Protein AF-A0A1F9DVW4-F1 (afdb_monomer_lite)

pLDDT: mean 85.56, std 10.9, range [47.47, 97.38]

Radius of gyration: 18.08 Å; chains: 1; bounding box: 35×40×43 Å

Structure (mmCIF, N/CA/C/O backbone):
data_AF-A0A1F9DVW4-F1
#
_entry.id   AF-A0A1F9DVW4-F1
#
loop_
_atom_site.group_PDB
_atom_site.id
_atom_site.type_symbol
_atom_site.label_atom_id
_atom_site.label_alt_id
_atom_site.label_comp_id
_atom_site.label_asym_id
_atom_site.label_entity_id
_atom_site.label_seq_id
_atom_site.pdbx_PDB_ins_code
_atom_site.Cartn_x
_atom_site.Cartn_y
_atom_site.Cartn_z
_atom_site.occupancy
_atom_site.B_iso_or_equiv
_atom_site.auth_seq_id
_atom_site.auth_comp_id
_atom_site.auth_asym_id
_atom_site.auth_atom_id
_atom_site.pdbx_PDB_model_num
ATOM 1 N N . MET A 1 1 ? -2.271 7.582 -12.677 1.00 71.50 1 MET A N 1
ATOM 2 C CA . MET A 1 1 ? -0.980 7.091 -12.151 1.00 71.50 1 MET A CA 1
ATOM 3 C C . MET A 1 1 ? -0.295 6.350 -13.281 1.00 71.50 1 MET A C 1
ATOM 5 O O . MET A 1 1 ? -0.954 5.525 -13.894 1.00 71.50 1 MET A O 1
ATOM 9 N N . GLU A 1 2 ? 0.966 6.657 -13.580 1.00 86.50 2 GLU A N 1
ATOM 10 C CA . GLU A 1 2 ? 1.700 6.020 -14.681 1.00 86.50 2 GLU A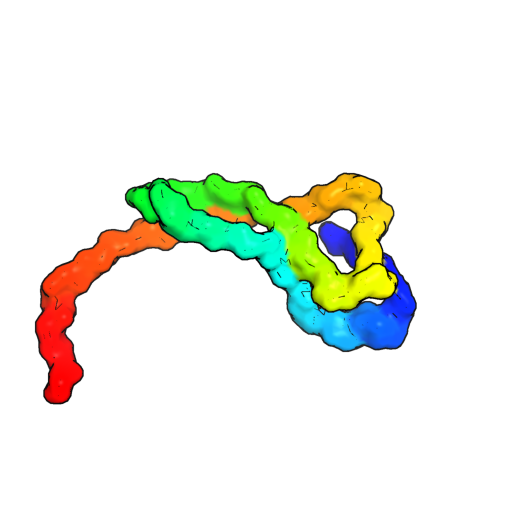 CA 1
ATOM 11 C C . GLU A 1 2 ? 3.110 5.634 -14.227 1.00 86.50 2 GLU A C 1
ATOM 13 O O . GLU A 1 2 ? 3.838 6.451 -13.654 1.00 86.50 2 GLU A O 1
ATOM 18 N N . ILE A 1 3 ? 3.493 4.389 -14.498 1.00 87.44 3 ILE A N 1
ATOM 19 C CA . ILE A 1 3 ? 4.847 3.880 -14.275 1.00 87.44 3 ILE A CA 1
ATOM 20 C C . ILE A 1 3 ? 5.590 3.793 -15.607 1.00 87.44 3 ILE A C 1
ATOM 22 O O . ILE A 1 3 ? 4.994 3.539 -16.652 1.00 87.44 3 ILE A O 1
ATOM 26 N N . VAL A 1 4 ? 6.897 4.022 -15.567 1.00 90.38 4 VAL A N 1
ATOM 27 C CA . VAL A 1 4 ? 7.784 3.948 -16.729 1.00 90.38 4 VAL A CA 1
ATOM 28 C C . VAL A 1 4 ? 8.944 3.016 -16.424 1.00 90.38 4 VAL A C 1
ATOM 30 O O . VAL A 1 4 ? 9.458 2.981 -15.310 1.00 90.38 4 VAL A O 1
ATOM 33 N N . GLY A 1 5 ? 9.361 2.249 -17.420 1.00 88.62 5 GLY A N 1
ATOM 34 C CA . GLY A 1 5 ? 10.381 1.225 -17.270 1.00 88.62 5 GLY A CA 1
ATOM 35 C C . GLY A 1 5 ? 10.624 0.520 -18.594 1.00 88.62 5 GLY A C 1
ATOM 36 O O . GLY A 1 5 ? 10.027 0.858 -19.619 1.00 88.62 5 GLY A O 1
ATOM 37 N N . ARG A 1 6 ? 11.514 -0.472 -18.586 1.00 90.69 6 ARG A N 1
ATOM 38 C CA . ARG A 1 6 ? 11.741 -1.309 -19.769 1.00 90.69 6 ARG A CA 1
ATOM 39 C C . ARG A 1 6 ? 10.466 -2.088 -20.082 1.00 90.69 6 ARG A C 1
ATOM 41 O O . ARG A 1 6 ? 9.871 -2.661 -19.177 1.00 90.69 6 ARG A O 1
ATOM 48 N N . SER A 1 7 ? 10.086 -2.155 -21.358 1.00 90.56 7 SER A N 1
ATOM 49 C CA . SER A 1 7 ? 8.836 -2.805 -21.780 1.00 90.56 7 SER A CA 1
ATOM 50 C C . SER A 1 7 ? 8.708 -4.242 -21.265 1.00 90.56 7 SER A C 1
ATOM 52 O O . SER A 1 7 ? 7.654 -4.588 -20.751 1.00 90.56 7 SER A O 1
ATOM 54 N N . ILE A 1 8 ? 9.790 -5.030 -21.310 1.00 89.81 8 ILE A N 1
ATOM 55 C CA . ILE A 1 8 ? 9.795 -6.407 -20.792 1.00 89.81 8 ILE A CA 1
ATOM 56 C C . ILE A 1 8 ? 9.488 -6.476 -19.289 1.00 89.81 8 ILE A C 1
ATOM 58 O O . ILE A 1 8 ? 8.733 -7.333 -18.868 1.00 89.81 8 ILE A O 1
ATOM 62 N N . VAL A 1 9 ? 9.995 -5.528 -18.494 1.00 87.38 9 VAL A N 1
ATOM 63 C CA . VAL A 1 9 ? 9.735 -5.476 -17.047 1.00 87.38 9 VAL A CA 1
ATOM 64 C C . VAL A 1 9 ? 8.295 -5.045 -16.785 1.00 87.38 9 VAL A C 1
ATOM 66 O O . VAL A 1 9 ? 7.636 -5.605 -15.923 1.00 87.38 9 VAL A O 1
ATOM 69 N N . LEU A 1 10 ? 7.779 -4.072 -17.548 1.00 89.50 10 LEU A N 1
ATOM 70 C CA . LEU A 1 10 ? 6.400 -3.593 -17.400 1.00 89.50 10 LEU A CA 1
ATOM 71 C C . LEU A 1 10 ? 5.350 -4.659 -17.748 1.00 89.50 10 LEU A C 1
ATOM 73 O O . LEU A 1 10 ? 4.251 -4.596 -17.206 1.00 89.50 10 LEU A O 1
ATOM 77 N N . GLN A 1 11 ? 5.672 -5.614 -18.627 1.00 89.12 11 GLN A N 1
ATOM 78 C CA . GLN A 1 11 ? 4.779 -6.731 -18.965 1.00 89.12 11 GLN A CA 1
ATOM 79 C C . GLN A 1 11 ? 4.543 -7.674 -17.777 1.00 89.12 11 GLN A C 1
ATOM 81 O O . GLN A 1 11 ? 3.465 -8.254 -17.677 1.00 89.12 11 GLN A O 1
ATOM 86 N N . ASP A 1 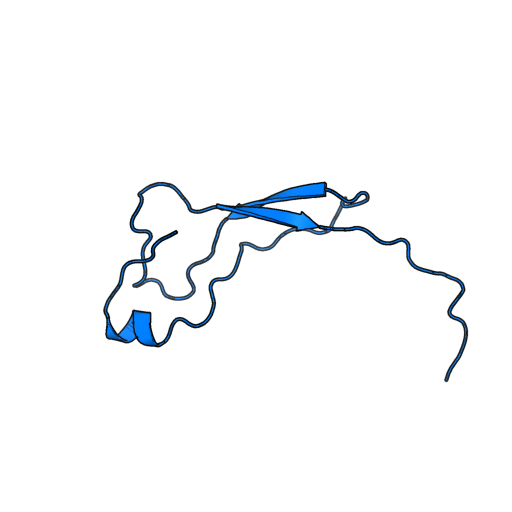12 ? 5.505 -7.763 -16.858 1.00 88.56 12 ASP A N 1
ATOM 87 C CA . ASP A 1 12 ? 5.441 -8.653 -15.696 1.00 88.56 12 ASP A CA 1
ATOM 88 C C . ASP A 1 12 ? 4.828 -7.975 -14.454 1.00 88.56 12 ASP A C 1
ATOM 90 O O . ASP A 1 12 ? 4.585 -8.620 -13.431 1.00 88.56 12 ASP A O 1
ATOM 94 N N . VAL A 1 13 ? 4.550 -6.666 -14.508 1.00 86.69 13 VAL A N 1
ATOM 95 C CA . VAL A 1 13 ? 3.969 -5.928 -13.376 1.00 86.69 13 VAL A CA 1
ATOM 96 C C . VAL A 1 13 ? 2.471 -6.192 -13.290 1.00 86.69 13 VAL A C 1
ATOM 98 O O . VAL A 1 13 ? 1.666 -5.538 -13.949 1.00 86.69 13 VAL A O 1
ATOM 101 N N . THR A 1 14 ? 2.078 -7.102 -12.403 1.00 88.25 14 THR A N 1
ATOM 102 C CA . THR A 1 14 ? 0.661 -7.368 -12.103 1.00 88.25 14 THR A CA 1
ATOM 103 C C . THR A 1 14 ? 0.139 -6.582 -10.902 1.00 88.25 14 THR A C 1
ATOM 105 O O . THR A 1 14 ? -1.066 -6.373 -10.777 1.00 88.25 14 THR A O 1
ATOM 108 N N . THR A 1 15 ? 1.031 -6.161 -10.000 1.00 88.00 15 THR A N 1
ATOM 109 C CA . THR A 1 15 ? 0.662 -5.624 -8.684 1.00 88.00 15 THR A CA 1
ATOM 110 C C . THR A 1 15 ? 1.592 -4.485 -8.281 1.00 88.00 15 THR A C 1
ATOM 112 O O . THR A 1 15 ? 2.810 -4.594 -8.409 1.00 88.00 15 THR A O 1
ATOM 115 N N . ILE A 1 16 ? 1.023 -3.412 -7.728 1.00 86.56 16 ILE A N 1
ATOM 116 C CA . ILE A 1 16 ? 1.768 -2.345 -7.051 1.00 86.56 16 ILE A CA 1
ATOM 117 C C . ILE A 1 16 ? 1.353 -2.350 -5.586 1.00 86.56 16 ILE A C 1
ATOM 119 O O . ILE A 1 16 ? 0.163 -2.311 -5.273 1.00 86.56 16 ILE A O 1
ATOM 123 N N . TYR A 1 17 ? 2.335 -2.402 -4.695 1.00 89.31 17 TYR A N 1
ATOM 124 C CA . TYR A 1 17 ? 2.092 -2.427 -3.260 1.00 89.31 17 TYR A CA 1
ATOM 125 C C . TYR A 1 17 ? 2.061 -1.010 -2.697 1.00 89.31 17 TYR A C 1
ATOM 127 O O . TYR A 1 17 ? 2.745 -0.110 -3.185 1.00 89.31 17 TYR A O 1
ATOM 135 N N . THR A 1 18 ? 1.283 -0.810 -1.641 1.00 92.44 18 THR A N 1
ATOM 136 C CA . THR A 1 18 ? 1.420 0.377 -0.799 1.00 92.44 18 THR A CA 1
ATOM 137 C C . THR A 1 18 ? 2.594 0.194 0.162 1.00 92.44 18 THR A C 1
ATOM 139 O O . THR A 1 18 ? 3.034 -0.927 0.428 1.00 92.44 18 THR A O 1
ATOM 142 N N . GLU A 1 19 ? 3.082 1.283 0.744 1.00 92.56 19 GLU A N 1
ATOM 143 C CA . GLU A 1 19 ? 3.904 1.202 1.951 1.00 92.56 19 GLU A CA 1
ATOM 144 C C . GLU A 1 19 ? 3.123 0.504 3.078 1.00 92.56 19 GLU A C 1
ATOM 146 O O . GLU A 1 19 ? 1.886 0.441 3.071 1.00 92.56 19 GLU A O 1
ATOM 151 N N . LYS A 1 20 ? 3.849 -0.057 4.052 1.00 93.56 2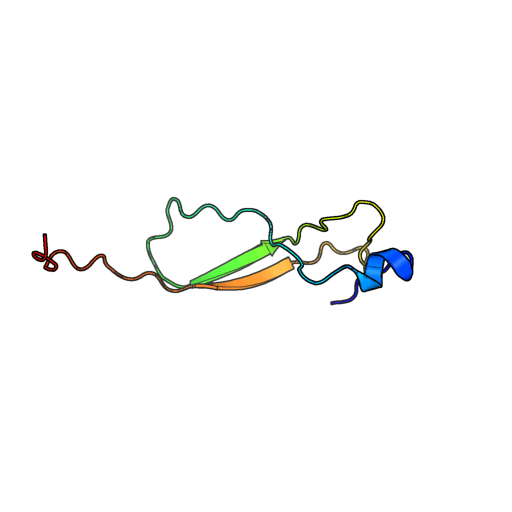0 LYS A N 1
ATOM 152 C CA . LYS A 1 20 ? 3.219 -0.678 5.220 1.00 93.56 20 LYS A CA 1
ATOM 153 C C . LYS A 1 20 ? 2.459 0.384 6.010 1.00 93.56 20 LYS A C 1
ATOM 155 O O . LYS A 1 20 ? 3.029 1.403 6.388 1.00 93.56 20 LYS A O 1
ATOM 160 N N . VAL A 1 21 ? 1.197 0.098 6.306 1.00 93.38 21 VAL A N 1
ATOM 161 C CA . VAL A 1 21 ? 0.349 0.940 7.152 1.00 93.38 21 VAL A CA 1
ATOM 162 C C . VAL A 1 21 ? 0.306 0.327 8.544 1.00 93.38 21 VAL A C 1
ATOM 164 O O . VAL A 1 21 ? -0.062 -0.838 8.695 1.00 93.38 21 VAL A O 1
ATOM 167 N N . SER A 1 22 ? 0.698 1.095 9.562 1.00 93.50 22 SER A N 1
ATOM 168 C CA . SER A 1 22 ? 0.500 0.671 10.948 1.00 93.50 22 SER A CA 1
ATOM 169 C C . SER A 1 22 ? -0.991 0.656 11.260 1.00 93.50 22 SER A C 1
ATOM 171 O O . SER A 1 22 ? -1.684 1.636 10.997 1.00 93.50 22 SER A O 1
ATOM 173 N N . LEU A 1 23 ? -1.470 -0.447 11.829 1.00 94.06 23 LEU A N 1
ATOM 174 C CA . LEU A 1 23 ? -2.833 -0.534 12.356 1.00 94.06 23 LEU A CA 1
ATOM 175 C C . LEU A 1 23 ? -2.914 -0.089 13.821 1.00 94.06 23 LEU A C 1
ATOM 177 O O . LEU A 1 23 ? -4.011 0.039 14.361 1.00 94.06 23 LEU A O 1
ATOM 181 N N . ASP A 1 24 ? -1.768 0.139 14.463 1.00 94.38 24 ASP A N 1
ATOM 182 C CA . ASP A 1 24 ? -1.730 0.597 15.844 1.00 94.38 24 ASP A CA 1
ATOM 183 C C . ASP A 1 24 ? -2.374 1.984 15.974 1.00 94.38 24 ASP A C 1
ATOM 185 O O . ASP A 1 24 ? -2.187 2.861 15.129 1.00 94.38 24 ASP A O 1
ATOM 189 N N . GLY A 1 25 ? -3.182 2.164 17.016 1.00 90.50 25 GLY A N 1
ATOM 190 C CA . GLY A 1 25 ? -3.958 3.386 17.236 1.00 90.50 25 GLY A CA 1
ATOM 191 C C . GLY A 1 25 ? -5.153 3.602 16.291 1.00 90.50 25 GLY A C 1
ATOM 192 O O . GLY A 1 25 ? -5.883 4.582 16.472 1.00 90.50 25 GLY A O 1
ATOM 193 N N . ILE A 1 26 ? -5.417 2.708 15.326 1.00 94.06 26 ILE A N 1
ATOM 194 C CA . ILE A 1 26 ? -6.604 2.792 14.464 1.00 94.06 26 ILE A CA 1
ATOM 195 C C . ILE A 1 26 ? -7.833 2.264 15.216 1.00 94.06 26 ILE A C 1
ATOM 197 O O . ILE A 1 26 ? -8.146 1.077 15.203 1.00 94.06 26 ILE A O 1
ATOM 201 N N . ASN A 1 27 ? -8.558 3.183 15.856 1.00 93.62 27 ASN A N 1
ATOM 202 C CA . ASN A 1 27 ? -9.754 2.873 16.652 1.00 93.62 27 ASN A CA 1
ATOM 203 C C . ASN A 1 27 ? -11.070 3.322 15.995 1.00 93.62 27 ASN A C 1
ATOM 205 O O . ASN A 1 27 ? -12.147 3.094 16.539 1.00 93.62 27 ASN A O 1
ATOM 209 N N . ARG A 1 28 ? -11.004 4.010 14.851 1.00 95.00 28 ARG A N 1
ATOM 210 C CA . ARG A 1 28 ? -12.168 4.523 14.113 1.00 95.00 28 ARG A CA 1
ATOM 211 C C . ARG A 1 28 ? -11.918 4.406 12.619 1.00 95.00 28 ARG A C 1
ATOM 213 O O . ARG A 1 28 ? -10.787 4.584 12.189 1.00 95.00 28 ARG A O 1
ATOM 220 N N . SER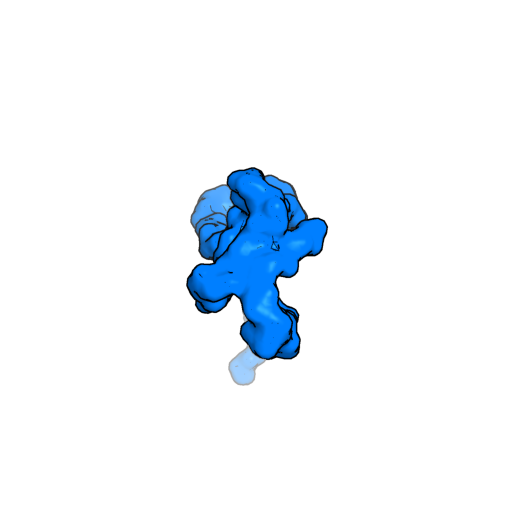 A 1 29 ? -12.968 4.136 11.850 1.00 97.31 29 SER A N 1
ATOM 221 C CA . SER A 1 29 ? -12.947 4.167 10.382 1.00 97.31 29 SER 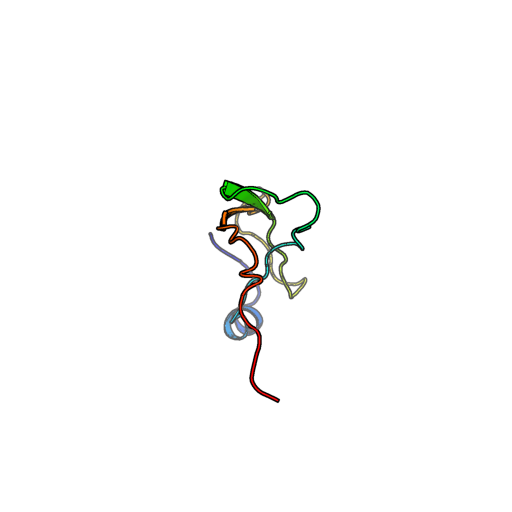A CA 1
ATOM 222 C C . SER A 1 29 ? -12.532 5.540 9.856 1.00 97.31 29 SER A C 1
ATOM 224 O O . SER A 1 29 ? -12.791 6.558 10.501 1.00 97.31 29 SER A O 1
ATOM 226 N N . GLY A 1 30 ? -11.952 5.585 8.661 1.00 96.69 30 GLY A N 1
ATOM 227 C CA . GLY A 1 30 ? -11.534 6.848 8.072 1.00 96.69 30 GLY A CA 1
ATOM 228 C C . GLY A 1 30 ? -10.773 6.690 6.769 1.00 96.69 30 GLY A C 1
ATOM 229 O O . GLY A 1 30 ? -10.909 5.697 6.051 1.00 96.69 30 GLY A O 1
ATOM 230 N N . GLU A 1 31 ? -9.967 7.704 6.479 1.00 97.38 31 GLU A N 1
ATOM 231 C CA . GLU A 1 31 ? -9.098 7.748 5.312 1.00 97.38 31 GLU A CA 1
ATOM 232 C C . GLU A 1 31 ? -7.660 8.019 5.745 1.00 97.38 31 GLU A C 1
ATOM 234 O O . GLU A 1 31 ? -7.418 8.736 6.718 1.00 97.38 31 GLU A O 1
ATOM 239 N N . LEU A 1 32 ? -6.704 7.453 5.019 1.00 94.75 32 LEU A N 1
ATOM 240 C CA . LEU A 1 32 ? -5.289 7.763 5.181 1.00 94.75 32 LEU A CA 1
ATOM 241 C C . LEU A 1 32 ? -4.594 7.767 3.821 1.00 94.75 32 LEU A C 1
ATOM 243 O O . LEU A 1 32 ? -5.015 7.083 2.889 1.00 94.75 32 LEU A O 1
ATOM 247 N N . THR A 1 33 ? -3.526 8.544 3.707 1.00 94.62 33 THR A N 1
ATOM 248 C CA . THR A 1 33 ? -2.719 8.626 2.488 1.00 94.62 33 THR A CA 1
ATOM 249 C C . THR A 1 33 ? -1.490 7.740 2.649 1.00 94.62 33 THR A C 1
ATOM 251 O O . THR A 1 33 ? -0.720 7.935 3.586 1.00 94.62 33 THR A O 1
ATOM 254 N N . VAL A 1 34 ? -1.294 6.784 1.738 1.00 94.00 34 VAL A N 1
ATOM 255 C CA . VAL A 1 34 ? -0.161 5.841 1.762 1.00 94.00 34 VAL A CA 1
ATOM 256 C C . VAL A 1 34 ? 0.706 6.038 0.536 1.00 94.00 34 VAL A C 1
ATOM 258 O O . VAL A 1 34 ? 0.177 6.200 -0.564 1.00 94.00 34 VAL A O 1
ATOM 261 N N . GLY A 1 35 ? 2.027 5.991 0.699 1.00 91.62 35 GLY A N 1
ATOM 262 C CA . GLY A 1 35 ? 2.943 5.900 -0.431 1.00 91.62 35 GLY A CA 1
ATOM 263 C C . GLY A 1 35 ? 2.827 4.561 -1.162 1.00 91.62 35 GLY A C 1
ATOM 264 O O . GLY A 1 35 ? 2.266 3.590 -0.652 1.00 91.62 35 GLY A O 1
ATOM 265 N N . LEU A 1 36 ? 3.371 4.507 -2.375 1.00 88.94 36 LEU A N 1
ATOM 266 C CA . LEU A 1 36 ? 3.478 3.281 -3.162 1.00 88.94 36 LEU A CA 1
ATOM 267 C C . LEU A 1 36 ? 4.918 2.774 -3.189 1.00 88.94 36 LEU A C 1
ATOM 269 O O . LEU A 1 36 ? 5.861 3.554 -3.311 1.00 88.94 36 LEU A O 1
ATOM 273 N N . VAL A 1 37 ? 5.070 1.454 -3.137 1.00 87.19 37 VAL A N 1
ATOM 274 C CA . VAL A 1 37 ? 6.344 0.748 -3.258 1.00 87.19 37 VAL A CA 1
ATOM 275 C C . VAL A 1 37 ? 6.398 0.091 -4.631 1.00 87.19 37 VAL A C 1
ATOM 277 O O . VAL A 1 37 ? 5.581 -0.769 -4.966 1.00 87.19 37 VAL A O 1
ATOM 280 N N . LEU A 1 38 ? 7.379 0.498 -5.435 1.00 82.81 38 LEU A N 1
ATOM 281 C CA . LEU A 1 38 ? 7.690 -0.170 -6.694 1.00 82.81 38 LEU A CA 1
ATOM 282 C C . LEU A 1 38 ? 8.528 -1.408 -6.375 1.00 82.81 38 LEU A C 1
ATOM 284 O O . LEU A 1 38 ? 9.571 -1.298 -5.736 1.00 82.81 38 LEU A O 1
ATOM 288 N N . GLY A 1 39 ? 8.047 -2.583 -6.782 1.00 76.38 39 GLY A N 1
ATOM 289 C CA . GLY A 1 39 ? 8.714 -3.854 -6.483 1.00 76.38 39 GLY A CA 1
ATOM 290 C C . GLY A 1 39 ? 10.037 -4.053 -7.229 1.00 76.38 39 GLY A C 1
ATOM 291 O O . GLY A 1 39 ? 10.911 -4.746 -6.719 1.00 76.38 39 GLY A O 1
ATOM 292 N N . ASP A 1 40 ? 10.200 -3.428 -8.401 1.00 80.19 40 ASP A N 1
ATOM 293 C CA . ASP A 1 40 ? 11.407 -3.526 -9.227 1.00 80.19 40 ASP A CA 1
ATOM 294 C C . ASP A 1 40 ? 12.121 -2.159 -9.323 1.00 80.19 40 ASP A C 1
ATOM 296 O O . ASP A 1 40 ? 11.486 -1.158 -9.678 1.00 80.19 40 ASP A O 1
ATOM 300 N N . PRO A 1 41 ? 13.438 -2.086 -9.042 1.00 79.06 41 PRO A N 1
ATOM 301 C CA . PRO A 1 41 ? 14.201 -0.834 -9.047 1.00 79.06 41 PRO A CA 1
ATOM 302 C C . PRO A 1 41 ? 14.376 -0.205 -10.440 1.00 79.06 41 PRO A C 1
ATOM 304 O O . PRO A 1 41 ? 14.757 0.963 -10.547 1.00 79.06 41 PRO A O 1
ATOM 307 N N . SER A 1 42 ? 14.126 -0.953 -11.518 1.00 83.31 42 SER A N 1
ATOM 308 C CA . SER A 1 42 ? 14.172 -0.457 -12.899 1.00 83.31 42 SER A CA 1
ATOM 309 C C . SER A 1 42 ? 12.883 0.251 -13.336 1.00 83.31 42 SER A C 1
ATOM 311 O O . SER A 1 42 ? 12.853 0.871 -14.404 1.00 83.31 42 SER A O 1
ATOM 313 N N . ILE A 1 43 ? 11.841 0.205 -12.501 1.00 87.06 43 ILE A N 1
ATOM 314 C CA . ILE A 1 43 ? 10.588 0.930 -12.692 1.00 87.06 43 ILE A CA 1
ATOM 315 C C . ILE A 1 43 ? 10.672 2.266 -11.958 1.00 87.06 43 ILE A C 1
ATOM 317 O O . ILE A 1 43 ? 11.104 2.357 -10.811 1.00 87.06 43 ILE A O 1
ATOM 321 N N . LYS A 1 44 ? 10.226 3.328 -12.624 1.00 85.44 44 LYS A N 1
ATOM 322 C CA . LYS A 1 44 ? 10.147 4.678 -12.070 1.00 85.44 44 LYS A CA 1
ATOM 323 C C . LYS A 1 44 ? 8.750 5.241 -12.237 1.00 85.44 44 LYS A C 1
ATOM 325 O O . LYS A 1 44 ? 7.938 4.769 -13.032 1.00 85.44 44 LYS A O 1
ATOM 330 N N . LEU A 1 45 ? 8.489 6.302 -11.492 1.00 82.62 45 LEU A N 1
ATOM 331 C CA . LEU A 1 45 ? 7.286 7.098 -11.661 1.00 82.62 45 LEU A CA 1
ATOM 332 C C . LEU A 1 45 ? 7.494 8.075 -12.814 1.00 82.62 45 LEU A C 1
ATOM 334 O O . LEU A 1 45 ? 8.566 8.668 -12.936 1.00 82.62 45 LEU A O 1
ATOM 338 N N . LYS A 1 46 ? 6.474 8.249 -13.662 1.00 83.81 46 LYS A N 1
ATOM 339 C CA . LYS A 1 46 ? 6.532 9.244 -14.743 1.00 83.81 46 LYS A CA 1
ATOM 340 C C . LYS A 1 46 ? 6.604 10.675 -14.197 1.00 83.81 46 LYS A C 1
ATOM 342 O O . LYS A 1 46 ? 7.226 11.537 -14.808 1.00 83.81 46 LYS A O 1
ATOM 347 N N . SER A 1 47 ? 5.966 10.917 -13.050 1.00 78.81 47 SER A N 1
ATOM 348 C CA . SER A 1 47 ? 6.046 12.176 -12.303 1.00 78.81 47 SER A CA 1
ATOM 349 C C . SER A 1 47 ? 7.166 12.121 -11.262 1.00 78.81 47 SER A C 1
ATOM 351 O O . SER A 1 47 ? 7.376 11.085 -10.635 1.00 78.81 47 SER A O 1
ATOM 353 N N . SER A 1 48 ? 7.834 13.251 -11.020 1.00 66.69 48 SER A N 1
ATOM 354 C CA . SER A 1 48 ? 8.806 13.413 -9.928 1.00 66.69 48 SER A CA 1
ATOM 355 C C . SER A 1 48 ? 8.157 13.454 -8.537 1.00 66.69 48 SER A C 1
ATOM 357 O O . SER A 1 48 ? 8.852 13.347 -7.526 1.00 66.69 48 SER A O 1
ATOM 359 N N . SER A 1 49 ? 6.829 13.592 -8.460 1.00 68.25 49 SER A N 1
ATOM 360 C CA . SER A 1 49 ? 6.082 13.493 -7.206 1.00 68.25 49 SER A CA 1
ATOM 361 C C . SER A 1 49 ? 5.971 12.032 -6.761 1.00 68.25 49 SER A C 1
ATOM 363 O O . SER A 1 49 ? 5.553 11.184 -7.553 1.00 68.25 49 SER A O 1
ATOM 365 N N . ARG A 1 50 ? 6.254 11.735 -5.483 1.00 72.31 50 ARG A N 1
ATOM 366 C CA . ARG A 1 50 ? 5.925 10.425 -4.892 1.00 72.31 50 ARG A CA 1
ATOM 367 C C . ARG A 1 50 ? 4.437 10.135 -5.118 1.00 72.31 50 ARG A C 1
ATOM 369 O O . ARG A 1 50 ? 3.606 10.949 -4.721 1.00 72.31 50 ARG A O 1
ATOM 376 N N . TYR A 1 51 ? 4.096 9.012 -5.759 1.00 80.75 51 TYR A N 1
ATOM 377 C CA . TYR A 1 51 ? 2.696 8.596 -5.824 1.00 80.75 51 TYR A CA 1
ATOM 378 C C . TYR A 1 51 ? 2.257 8.137 -4.444 1.00 80.75 51 TYR A C 1
ATOM 380 O O . TYR A 1 51 ? 2.869 7.254 -3.839 1.00 80.75 51 TYR A O 1
ATOM 388 N N . SER A 1 52 ? 1.172 8.736 -3.986 1.00 88.88 52 SER A N 1
ATOM 389 C CA . SER A 1 52 ? 0.406 8.265 -2.856 1.00 88.88 52 SER A CA 1
ATOM 390 C C . SER A 1 52 ? -1.022 7.971 -3.292 1.00 88.88 52 SER A C 1
ATOM 392 O O . SER A 1 52 ? -1.511 8.492 -4.298 1.00 88.88 52 SER A O 1
ATOM 394 N N . VAL A 1 53 ? -1.678 7.099 -2.541 1.00 90.69 53 VAL A N 1
ATOM 395 C CA . VAL A 1 53 ? -3.082 6.749 -2.723 1.00 90.69 53 VAL A CA 1
ATOM 396 C C . VAL A 1 53 ? -3.829 7.005 -1.428 1.00 90.69 53 VAL A C 1
ATOM 398 O O . VAL A 1 53 ? -3.303 6.774 -0.338 1.00 90.69 53 VAL A O 1
ATOM 401 N N . THR A 1 54 ? -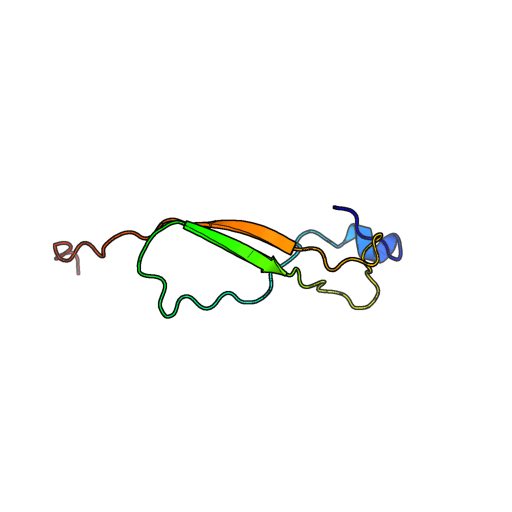5.063 7.480 -1.544 1.00 95.00 54 THR A N 1
ATOM 402 C CA . THR A 1 54 ? -5.969 7.583 -0.403 1.00 95.00 54 THR A CA 1
ATOM 403 C C . THR A 1 54 ? -6.651 6.239 -0.199 1.00 95.00 54 THR A C 1
ATOM 405 O O . THR A 1 54 ? -7.366 5.751 -1.074 1.00 95.00 54 THR A O 1
ATOM 408 N N . VAL A 1 55 ? -6.425 5.639 0.962 1.00 94.50 55 VAL A N 1
ATOM 409 C CA . VAL A 1 55 ? -7.063 4.398 1.390 1.00 94.50 55 VAL A CA 1
ATOM 410 C C . VAL A 1 55 ? -8.205 4.746 2.328 1.00 94.50 55 VAL A C 1
ATOM 412 O O . VAL A 1 55 ? -7.995 5.384 3.358 1.00 94.50 55 VAL A O 1
ATOM 415 N N . ARG A 1 56 ? -9.409 4.291 1.983 1.00 97.12 56 ARG A N 1
ATOM 416 C CA . ARG A 1 56 ? -10.577 4.319 2.868 1.00 97.12 56 ARG A CA 1
ATOM 417 C C . ARG A 1 56 ? -10.672 2.988 3.591 1.00 97.12 56 ARG A C 1
ATOM 419 O O . ARG A 1 56 ? -10.625 1.943 2.945 1.00 97.12 56 ARG A O 1
ATOM 426 N N . TYR A 1 57 ? -10.814 3.017 4.908 1.00 95.69 57 TYR A N 1
ATOM 427 C CA . TYR A 1 57 ? -10.849 1.812 5.728 1.00 95.69 57 TYR A CA 1
ATOM 428 C C . TYR A 1 57 ? -11.978 1.865 6.757 1.00 95.69 57 TYR A C 1
ATOM 430 O O . TYR A 1 57 ? -12.422 2.934 7.184 1.00 95.69 57 TYR A O 1
ATOM 438 N N . VAL A 1 58 ? -12.437 0.680 7.161 1.00 96.56 58 VAL A N 1
ATOM 439 C CA . VAL A 1 58 ? -13.520 0.504 8.130 1.00 96.56 58 VAL A CA 1
ATOM 440 C C . VAL A 1 58 ? -13.013 -0.309 9.311 1.00 96.56 58 VAL A C 1
ATOM 442 O O . VAL A 1 58 ? -12.492 -1.408 9.129 1.00 96.56 58 VAL A O 1
ATOM 445 N N . VAL A 1 59 ? -13.202 0.219 10.516 1.00 95.62 59 VAL A N 1
ATOM 446 C CA . VAL A 1 59 ? -12.983 -0.504 11.771 1.00 95.62 59 VAL A CA 1
ATOM 447 C C . VAL A 1 59 ? -14.299 -1.149 12.182 1.00 95.62 59 VAL A C 1
ATOM 449 O O . VAL A 1 59 ? -15.339 -0.489 12.206 1.00 95.62 59 VAL A O 1
ATOM 452 N N . LYS A 1 60 ? -14.256 -2.445 12.489 1.00 93.69 60 LYS A N 1
ATOM 453 C CA . LYS A 1 60 ? -15.390 -3.192 13.036 1.00 93.69 60 LYS A CA 1
ATOM 454 C C . LYS A 1 60 ? -15.049 -3.633 14.448 1.00 93.69 60 LYS A C 1
ATOM 456 O O . LYS A 1 60 ? -13.946 -4.127 14.682 1.00 93.69 60 LYS A O 1
ATOM 461 N N . GLU A 1 61 ? -15.995 -3.468 15.364 1.00 87.88 61 GLU A N 1
ATOM 462 C CA . GLU A 1 61 ? -15.862 -4.034 16.700 1.00 87.88 61 GLU A CA 1
ATOM 463 C C . GLU A 1 61 ? -15.782 -5.556 16.609 1.00 87.88 61 GLU A C 1
ATOM 465 O O . GLU A 1 61 ? -16.446 -6.197 15.788 1.00 87.88 61 GLU A O 1
ATOM 470 N N . LYS A 1 62 ? -14.919 -6.135 17.443 1.00 83.50 62 LYS A N 1
ATOM 471 C CA . LYS A 1 62 ? -14.811 -7.581 17.557 1.00 83.50 62 LYS A CA 1
ATOM 472 C C . LYS A 1 62 ? -16.067 -8.081 18.257 1.00 83.50 62 LYS A C 1
ATOM 474 O O . LYS A 1 62 ? -16.262 -7.792 19.434 1.00 83.50 62 LYS A O 1
ATOM 479 N N . ASP A 1 63 ? -16.886 -8.844 17.547 1.00 79.62 63 ASP A N 1
ATOM 480 C CA . ASP A 1 63 ? -18.051 -9.483 18.145 1.00 79.62 63 ASP A CA 1
ATOM 481 C C . ASP A 1 63 ? -17.579 -10.540 19.159 1.00 79.62 63 ASP A C 1
ATOM 483 O O . ASP A 1 63 ? -16.977 -11.557 18.803 1.00 79.62 63 ASP A O 1
ATOM 487 N N . LEU A 1 64 ? -17.762 -10.250 20.448 1.00 69.12 64 LEU A N 1
ATOM 488 C CA . LEU A 1 64 ? -17.333 -11.115 21.551 1.00 69.12 64 LEU A CA 1
ATOM 489 C C . LEU A 1 64 ? -18.318 -12.270 21.808 1.00 69.12 64 LEU A C 1
ATOM 491 O O . LEU A 1 64 ? -18.024 -13.131 22.637 1.00 69.12 64 LEU A O 1
ATOM 495 N N . ASN A 1 65 ? -19.446 -12.326 21.088 1.00 65.56 65 ASN A N 1
ATOM 496 C CA . ASN A 1 65 ? -20.472 -13.358 21.252 1.00 65.56 65 ASN A CA 1
ATOM 497 C C . ASN A 1 65 ? -20.307 -14.580 20.335 1.00 65.56 65 ASN A C 1
ATOM 499 O O . ASN A 1 65 ? -21.144 -15.478 20.380 1.00 65.56 65 ASN A O 1
ATOM 503 N N . ASN A 1 66 ? -19.224 -14.684 19.559 1.00 63.09 66 ASN A N 1
ATOM 504 C CA . ASN A 1 66 ? -18.908 -15.914 18.830 1.00 63.09 66 ASN A CA 1
ATOM 505 C C . ASN A 1 66 ? -18.226 -16.935 19.761 1.00 63.09 66 ASN A C 1
ATOM 507 O O . ASN A 1 66 ? -17.010 -17.145 19.706 1.00 63.09 66 ASN A O 1
ATOM 511 N N . LYS A 1 67 ? -19.011 -17.518 20.673 1.00 65.50 67 LYS A N 1
ATOM 512 C CA . LYS A 1 67 ? -18.710 -18.841 21.224 1.00 65.50 67 LYS A CA 1
ATOM 513 C C . LYS A 1 67 ? -19.295 -19.882 20.265 1.00 65.50 67 LYS A C 1
ATOM 515 O O . LYS A 1 67 ? -20.425 -19.723 19.823 1.00 65.50 67 LYS A O 1
ATOM 520 N N . ASP A 1 68 ? -18.508 -20.932 20.035 1.00 61.94 68 ASP A N 1
ATOM 521 C CA . ASP A 1 68 ? -18.833 -22.179 19.324 1.00 61.94 68 ASP A CA 1
ATOM 522 C C . ASP A 1 68 ? -18.661 -22.096 17.787 1.00 61.94 68 ASP A C 1
ATOM 524 O O . ASP A 1 68 ? -19.235 -21.263 17.102 1.00 61.94 68 ASP A O 1
ATOM 528 N N . ASN A 1 69 ? -17.790 -22.892 17.157 1.00 52.00 69 ASN A N 1
ATOM 529 C CA . ASN A 1 69 ? -17.761 -24.351 17.245 1.00 52.00 69 ASN A CA 1
ATOM 530 C C . ASN A 1 69 ? -16.326 -24.908 17.207 1.00 52.00 69 ASN A C 1
ATOM 532 O O . ASN A 1 69 ? -15.565 -24.630 16.276 1.00 52.00 69 ASN A O 1
ATOM 536 N N . LYS A 1 70 ? -15.991 -25.709 18.221 1.00 47.47 70 LYS A N 1
ATOM 537 C CA . LYS A 1 70 ? -14.883 -26.670 18.217 1.00 47.47 70 LYS A CA 1
ATOM 538 C C . LYS A 1 70 ? -15.365 -27.987 17.618 1.00 47.47 70 LYS A C 1
ATOM 540 O O . LYS A 1 70 ? -16.525 -28.347 17.911 1.00 47.47 70 LYS A O 1
#

Foldseek 3Di:
DDKDFDPVVVVPDPDKAWPDDDCPPVPAWDKDKTFIDDPDPRMDDPDPDGDIDIDGDGDDDDDPPPDDDD

Secondary structure (DSSP, 8-state):
--EE--HHHHHT----EEPPPP-TT--S-EEEEEEEE-SSTT-EESSSSPPEEEEEE------TT-----

Sequence (70 aa):
MEIVGRSIVLQDVTTIYTEKVSLDGINRSGELTVGLVLGDPSIKLKSSSRYSVTVRYVVKEKDLNNKDNK